Protein AF-A0A537JFJ7-F1 (afdb_monomer)

InterPro domains:
  IPR015424 Pyridoxal phosphate-dependent transferase [SSF53383] (28-87)

Structure (mmCIF, N/CA/C/O backbone):
data_AF-A0A537JFJ7-F1
#
_entry.id   AF-A0A537JFJ7-F1
#
loop_
_atom_site.group_PDB
_atom_site.id
_atom_site.type_symbol
_atom_site.label_atom_id
_atom_site.label_alt_id
_atom_site.label_comp_id
_atom_site.label_asym_id
_atom_site.label_entity_id
_atom_site.label_seq_id
_atom_site.pdbx_PDB_ins_code
_atom_site.Cartn_x
_atom_site.Cartn_y
_atom_site.Cartn_z
_atom_site.occupancy
_atom_site.B_iso_or_equiv
_atom_site.auth_seq_id
_atom_site.auth_comp_id
_atom_site.auth_asym_id
_atom_site.auth_atom_id
_atom_site.pdbx_PDB_model_num
ATOM 1 N N . MET A 1 1 ? -64.355 17.253 53.036 1.00 53.19 1 MET A N 1
ATOM 2 C CA . MET A 1 1 ? -64.185 15.984 52.297 1.00 53.19 1 MET A CA 1
ATOM 3 C C . MET A 1 1 ? -62.818 16.027 51.633 1.00 53.19 1 MET A C 1
ATOM 5 O O . MET A 1 1 ? -62.646 16.738 50.654 1.00 53.19 1 MET A O 1
ATOM 9 N N . SER A 1 2 ? -61.827 15.404 52.269 1.00 44.66 2 SER A N 1
ATOM 10 C CA . SER A 1 2 ? -60.412 15.456 51.883 1.00 44.66 2 SER A CA 1
ATOM 11 C C . SER A 1 2 ? -60.131 14.495 50.732 1.00 44.66 2 SER A C 1
ATOM 13 O O . SER A 1 2 ? -60.379 13.300 50.867 1.00 44.66 2 SER A O 1
ATOM 15 N N . ALA A 1 3 ? -59.593 14.998 49.623 1.00 52.16 3 ALA A N 1
ATOM 16 C CA . ALA A 1 3 ? -59.080 14.169 48.538 1.00 52.16 3 ALA A CA 1
ATOM 17 C C . ALA A 1 3 ? -57.548 14.116 48.629 1.00 52.16 3 ALA A C 1
ATOM 19 O O . ALA A 1 3 ? -56.847 15.058 48.264 1.00 52.16 3 ALA A O 1
ATOM 20 N N . THR A 1 4 ? -57.041 13.009 49.168 1.00 56.88 4 THR A N 1
ATOM 21 C CA . THR A 1 4 ? -55.621 12.646 49.190 1.00 56.88 4 THR A CA 1
ATOM 22 C C . THR A 1 4 ? -55.132 12.402 47.762 1.00 56.88 4 THR A C 1
ATOM 24 O O . THR A 1 4 ? -55.641 11.528 47.064 1.00 56.88 4 THR A O 1
ATOM 27 N N . ARG A 1 5 ? -54.131 13.168 47.323 1.00 56.94 5 ARG A N 1
ATOM 28 C CA . ARG A 1 5 ? -53.412 12.965 46.058 1.00 56.94 5 ARG A CA 1
ATOM 29 C C . ARG A 1 5 ? -52.337 11.881 46.262 1.00 56.94 5 ARG A C 1
ATOM 31 O O . ARG A 1 5 ? -51.590 11.987 47.235 1.00 56.94 5 ARG A O 1
ATOM 38 N N . PRO A 1 6 ? -52.232 10.855 45.399 1.00 65.06 6 PRO A N 1
ATOM 39 C CA . PRO A 1 6 ? -51.207 9.824 45.548 1.00 65.06 6 PRO A CA 1
ATOM 40 C C . PRO A 1 6 ? -49.807 10.380 45.221 1.00 65.06 6 PRO A C 1
ATOM 42 O O . PRO A 1 6 ? -49.691 11.331 44.437 1.00 65.06 6 PRO A O 1
ATOM 45 N N . PRO A 1 7 ? -48.735 9.815 45.808 1.00 64.12 7 PRO A N 1
ATOM 46 C CA . PRO A 1 7 ? -47.372 10.240 45.524 1.00 64.12 7 PRO A CA 1
ATOM 47 C C . PRO A 1 7 ? -46.952 9.837 44.104 1.00 64.12 7 PRO A C 1
ATOM 49 O O . PRO A 1 7 ? -47.225 8.734 43.635 1.00 64.12 7 PRO A O 1
ATOM 52 N N . SER A 1 8 ? -46.274 10.765 43.430 1.00 58.81 8 SER A N 1
ATOM 53 C CA . SER A 1 8 ? -45.644 10.564 42.123 1.00 58.81 8 SER A CA 1
ATOM 54 C C . SER A 1 8 ? -44.545 9.496 42.228 1.00 58.81 8 SER A C 1
ATOM 56 O O . SER A 1 8 ? -43.762 9.561 43.179 1.00 58.81 8 SER A O 1
ATOM 58 N N . PRO A 1 9 ? -44.426 8.541 41.285 1.00 61.56 9 PRO A N 1
ATOM 59 C CA . PRO A 1 9 ? -43.331 7.584 41.313 1.00 61.56 9 PRO A CA 1
ATOM 60 C C . PRO A 1 9 ? -42.007 8.318 41.086 1.00 61.56 9 PRO A C 1
ATOM 62 O O . PRO A 1 9 ? -41.867 9.132 40.170 1.00 61.56 9 PRO A O 1
ATOM 65 N N . ALA A 1 10 ? -41.069 8.050 41.991 1.00 57.66 10 ALA A N 1
ATOM 66 C CA . ALA A 1 10 ? -39.718 8.576 41.993 1.00 57.66 10 ALA A CA 1
ATOM 67 C C . ALA A 1 10 ? -39.015 8.306 40.657 1.00 57.66 10 ALA A C 1
ATOM 69 O O . ALA A 1 10 ? -39.155 7.238 40.060 1.00 57.66 10 ALA A O 1
ATOM 70 N N . ALA A 1 11 ? -38.251 9.302 40.214 1.00 50.59 11 ALA A N 1
ATOM 71 C CA . ALA A 1 11 ? -37.404 9.248 39.039 1.00 50.59 11 ALA A CA 1
ATOM 72 C C . ALA A 1 11 ? -36.494 8.011 39.081 1.00 50.59 11 ALA A C 1
ATOM 74 O O . ALA A 1 11 ? -35.656 7.871 39.972 1.00 50.59 11 ALA A O 1
ATOM 75 N N . ALA A 1 12 ? -36.649 7.125 38.098 1.00 52.91 12 ALA A N 1
ATOM 76 C CA . ALA A 1 12 ? -35.643 6.126 37.794 1.00 52.91 12 ALA A CA 1
ATOM 77 C C . ALA A 1 12 ? -34.410 6.862 37.253 1.00 52.91 12 ALA A C 1
ATOM 79 O O . ALA A 1 12 ? -34.441 7.427 36.159 1.00 52.91 12 ALA A O 1
ATOM 80 N N . SER A 1 13 ? -33.343 6.903 38.050 1.00 56.72 13 SER A N 1
ATOM 81 C CA . SER A 1 13 ? -32.028 7.377 37.623 1.00 56.72 13 SER A CA 1
ATOM 82 C C . SER A 1 13 ? -31.598 6.643 36.348 1.00 56.72 13 SER A C 1
ATOM 84 O O . SER A 1 13 ? -31.835 5.434 36.248 1.00 56.72 13 SER A O 1
ATOM 86 N N . PRO A 1 14 ? -30.950 7.316 35.380 1.00 56.09 14 PRO A N 1
ATOM 87 C CA . PRO A 1 14 ? -30.467 6.647 34.186 1.00 56.09 14 PRO A CA 1
ATOM 88 C C . PRO A 1 14 ? -29.415 5.626 34.612 1.00 56.09 14 PRO A C 1
ATOM 90 O O . PRO A 1 14 ? -28.347 5.979 35.112 1.00 56.09 14 PRO A O 1
ATOM 93 N N . THR A 1 15 ? -29.740 4.346 34.455 1.00 59.44 15 THR A N 1
ATOM 94 C CA . THR A 1 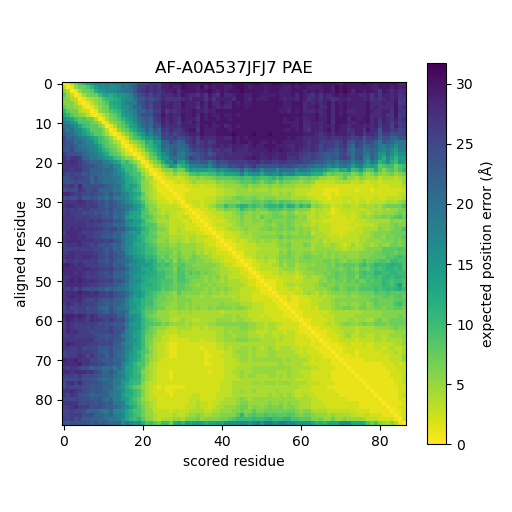15 ? -28.764 3.266 34.522 1.00 59.44 15 THR A CA 1
ATOM 95 C C . THR A 1 15 ? -27.690 3.594 33.494 1.00 59.44 15 THR A C 1
ATOM 97 O O . THR A 1 15 ? -27.968 3.621 32.295 1.00 59.44 15 THR A O 1
ATOM 100 N N . SER A 1 16 ? -26.488 3.927 33.965 1.00 58.28 16 SER A N 1
ATOM 101 C CA . SER A 1 16 ? -25.340 4.175 33.100 1.00 58.28 16 SER A CA 1
ATOM 102 C C . SER A 1 16 ? -25.214 3.006 32.122 1.00 58.28 16 SER A C 1
ATOM 104 O O . SER A 1 16 ? -25.256 1.855 32.572 1.00 58.28 16 SER A O 1
ATOM 106 N N . PRO A 1 17 ? -25.104 3.257 30.804 1.00 64.50 17 PRO A N 1
ATOM 107 C CA . PRO A 1 17 ? -24.928 2.172 29.857 1.00 64.50 17 PRO A CA 1
ATOM 108 C C . PRO A 1 17 ? -23.697 1.355 30.273 1.00 64.50 17 PRO A C 1
ATOM 110 O O . PRO A 1 17 ? -22.709 1.940 30.736 1.00 64.50 17 PRO A O 1
ATOM 113 N N . PRO A 1 18 ? -23.751 0.016 30.155 1.00 60.91 18 PRO A N 1
ATOM 114 C CA . PRO A 1 18 ? -22.612 -0.831 30.475 1.00 60.91 18 PRO A CA 1
ATOM 115 C C . PRO A 1 18 ? -21.376 -0.336 29.710 1.00 60.91 18 PRO A C 1
ATOM 117 O O . PRO A 1 18 ? -21.524 0.172 28.591 1.00 60.91 18 PRO A O 1
ATOM 120 N N . PRO A 1 19 ? -20.165 -0.451 30.289 1.00 60.91 19 PRO A N 1
ATOM 121 C CA . PRO A 1 19 ? -18.950 -0.011 29.619 1.00 60.91 19 PRO A CA 1
ATOM 122 C C . PRO A 1 19 ? -18.900 -0.652 28.233 1.00 60.91 19 PRO A C 1
ATOM 124 O O . PRO A 1 19 ? -19.080 -1.864 28.100 1.00 60.91 19 PRO A O 1
ATOM 127 N N . LEU A 1 20 ? -18.727 0.180 27.201 1.00 57.59 20 LEU A N 1
ATOM 128 C CA . LEU A 1 20 ? -18.693 -0.256 25.810 1.00 57.59 20 LEU A CA 1
ATOM 129 C C . LEU A 1 20 ? -17.591 -1.314 25.675 1.00 57.59 20 LEU A C 1
ATOM 131 O O . LEU A 1 20 ? -16.405 -0.986 25.615 1.00 57.59 20 LEU A O 1
ATOM 135 N N . ALA A 1 21 ? -17.967 -2.593 25.646 1.00 63.25 21 ALA A N 1
ATOM 136 C CA . ALA A 1 21 ? -17.038 -3.655 25.302 1.00 63.25 21 ALA A CA 1
ATOM 137 C C . ALA A 1 21 ? -16.401 -3.284 23.953 1.00 63.25 21 ALA A C 1
ATOM 139 O O . ALA A 1 21 ? -17.112 -2.923 23.008 1.00 63.25 21 ALA A O 1
ATOM 140 N N . LYS A 1 22 ? -15.063 -3.301 23.867 1.00 66.31 22 LYS A N 1
ATOM 141 C CA . LYS A 1 22 ? -14.329 -2.902 22.655 1.00 66.31 22 LYS A CA 1
ATOM 142 C C . LYS A 1 22 ? -14.810 -3.781 21.484 1.00 66.31 22 LYS A C 1
ATOM 144 O O . LYS A 1 22 ? -14.401 -4.934 21.380 1.00 66.31 22 LYS A O 1
ATOM 149 N N . ARG A 1 23 ? -15.681 -3.259 20.602 1.00 73.81 23 ARG A N 1
ATOM 150 C CA . ARG A 1 23 ? -16.182 -3.983 19.406 1.00 73.81 23 ARG A CA 1
ATOM 151 C C . ARG A 1 23 ? -15.001 -4.539 18.606 1.00 73.81 23 ARG A C 1
ATOM 153 O O . ARG A 1 23 ? -14.006 -3.834 18.509 1.00 73.81 23 ARG A O 1
ATOM 160 N N . PRO A 1 24 ? -15.046 -5.733 18.004 1.00 80.94 24 PRO A N 1
ATOM 161 C CA . PRO A 1 24 ? -13.932 -6.208 17.182 1.00 80.94 24 PRO A CA 1
ATOM 162 C C . PRO A 1 24 ? -13.673 -5.243 16.009 1.00 80.94 24 PRO A C 1
ATOM 164 O 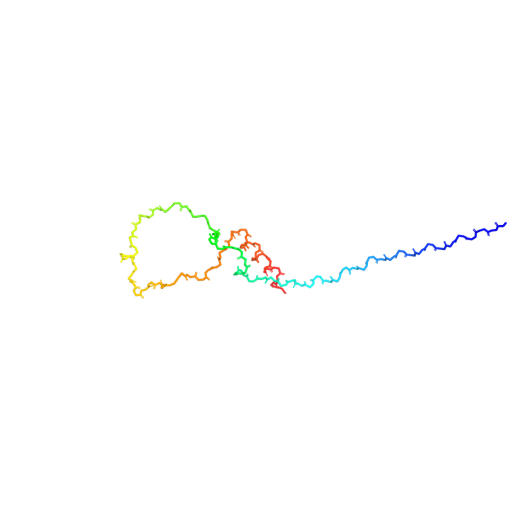O . PRO A 1 24 ? -14.611 -4.803 15.343 1.00 80.94 24 PRO A O 1
ATOM 167 N N . VAL A 1 25 ? -12.408 -4.859 15.796 1.00 86.19 25 VAL A N 1
ATOM 168 C CA . VAL A 1 25 ? -11.985 -4.149 14.578 1.00 86.19 25 VAL A CA 1
ATOM 169 C C . VAL A 1 25 ? -11.660 -5.225 13.544 1.00 86.19 25 VAL A C 1
ATOM 171 O O . VAL A 1 25 ? -10.799 -6.055 13.833 1.00 86.19 25 VAL A O 1
ATOM 174 N N . PRO A 1 26 ? -12.348 -5.246 12.389 1.00 91.00 26 PRO A N 1
ATOM 175 C CA . PRO A 1 26 ? -12.055 -6.198 11.321 1.00 91.00 26 PRO A CA 1
ATOM 176 C C . PRO A 1 26 ? -10.655 -5.955 10.761 1.00 91.00 26 PRO A C 1
ATOM 178 O O . PRO A 1 26 ? -10.139 -4.832 10.847 1.00 91.00 26 PRO A O 1
ATOM 181 N N . VAL A 1 27 ? -10.049 -6.987 10.173 1.00 93.75 27 VAL A N 1
ATOM 182 C CA . VAL A 1 27 ? -8.727 -6.861 9.544 1.00 93.75 27 VAL A CA 1
ATOM 183 C C . VAL A 1 27 ? -8.788 -5.902 8.355 1.00 93.75 27 VAL A C 1
ATOM 185 O O . VAL A 1 27 ? -9.837 -5.720 7.737 1.00 93.75 27 VAL A O 1
ATOM 188 N N . ILE A 1 28 ? -7.657 -5.289 8.001 1.00 95.00 28 ILE A N 1
ATOM 189 C CA . ILE A 1 28 ? -7.613 -4.342 6.876 1.00 95.00 28 ILE A CA 1
ATOM 190 C C . ILE A 1 28 ? -8.038 -4.987 5.542 1.00 95.00 28 ILE A C 1
ATOM 192 O O . ILE A 1 28 ? -8.589 -4.302 4.690 1.00 95.00 28 ILE A O 1
ATOM 196 N N . PHE A 1 29 ? -7.867 -6.306 5.392 1.00 94.44 29 PHE A N 1
ATOM 197 C CA . PHE A 1 29 ? -8.293 -7.080 4.215 1.00 94.44 29 PHE A CA 1
ATOM 198 C C . PHE A 1 29 ? -9.816 -7.218 4.066 1.00 94.44 29 PHE A C 1
ATOM 200 O O . PHE A 1 29 ? -10.300 -7.492 2.976 1.00 94.44 29 PHE A O 1
ATOM 207 N N . GLU A 1 30 ? -10.577 -7.023 5.145 1.00 92.94 30 GLU A N 1
ATOM 208 C CA . GLU A 1 30 ? -12.049 -7.032 5.139 1.00 92.94 30 GLU A CA 1
ATOM 209 C C . GLU A 1 30 ? -12.629 -5.628 4.883 1.00 92.94 30 GLU A C 1
ATOM 211 O O . GLU A 1 30 ? -13.841 -5.409 4.949 1.00 92.94 30 GLU A O 1
ATOM 216 N N . ARG A 1 31 ? -11.762 -4.638 4.640 1.00 90.12 31 ARG A N 1
ATOM 217 C CA . ARG A 1 31 ? -12.131 -3.268 4.278 1.00 90.12 31 ARG A CA 1
ATOM 218 C C . ARG A 1 31 ? -11.890 -3.035 2.789 1.00 90.12 31 ARG A C 1
ATOM 220 O O . ARG A 1 31 ? -11.142 -3.757 2.143 1.00 90.12 31 ARG A O 1
ATOM 227 N N . GLY A 1 32 ? -12.481 -1.961 2.273 1.00 90.19 32 GLY A N 1
ATOM 228 C CA . GLY A 1 32 ? -12.254 -1.524 0.899 1.00 90.19 32 GLY A CA 1
ATOM 229 C C . GLY A 1 32 ? -13.094 -2.277 -0.132 1.00 90.19 32 GLY A C 1
ATOM 230 O O . GLY A 1 32 ? -14.203 -2.716 0.170 1.00 90.19 32 GLY A O 1
ATOM 231 N N . ALA A 1 33 ? -12.604 -2.321 -1.370 1.00 89.94 33 ALA A N 1
ATOM 232 C CA . ALA A 1 33 ? -13.278 -2.937 -2.512 1.00 89.94 33 ALA A CA 1
ATOM 233 C C . ALA A 1 33 ? -12.261 -3.245 -3.630 1.00 89.94 33 ALA A C 1
ATOM 235 O O . ALA A 1 33 ? -11.261 -2.531 -3.720 1.00 89.94 33 ALA A O 1
ATOM 236 N N . PRO A 1 34 ? -12.529 -4.226 -4.514 1.00 91.56 34 PRO A N 1
ATOM 237 C CA . PRO A 1 34 ? -11.666 -4.503 -5.661 1.00 91.56 34 PRO A CA 1
ATOM 238 C C . PRO A 1 34 ? -11.412 -3.256 -6.530 1.00 91.56 34 PRO A C 1
ATOM 240 O O . PRO A 1 34 ? -12.320 -2.463 -6.779 1.00 91.56 34 PRO A O 1
ATOM 243 N N . GLY A 1 35 ? -10.180 -3.089 -6.996 1.00 91.12 35 GLY A N 1
ATOM 244 C CA . GLY A 1 35 ? -9.642 -1.950 -7.735 1.00 91.12 35 GLY A CA 1
ATOM 245 C C . GLY A 1 35 ? -9.321 -0.708 -6.898 1.00 91.12 35 GLY A C 1
ATOM 246 O O . GLY A 1 35 ? -8.861 0.286 -7.459 1.00 91.12 35 GLY A O 1
ATOM 247 N N . ARG A 1 36 ? -9.576 -0.698 -5.583 1.00 94.31 36 ARG A N 1
ATOM 248 C CA . ARG A 1 36 ? -9.418 0.519 -4.774 1.00 94.31 36 ARG A CA 1
ATOM 249 C C . ARG A 1 36 ? -7.952 0.779 -4.433 1.00 94.31 36 ARG A C 1
ATOM 251 O O . ARG A 1 36 ? -7.265 -0.069 -3.871 1.00 94.31 36 ARG A O 1
ATOM 258 N N . VAL A 1 37 ? -7.513 2.006 -4.708 1.00 93.38 37 VAL A N 1
ATOM 259 C CA . VAL A 1 37 ? -6.161 2.493 -4.414 1.00 93.38 37 VAL A CA 1
ATOM 260 C C . VAL A 1 37 ? -6.193 3.546 -3.309 1.00 93.38 37 VAL A C 1
ATOM 262 O O . VAL A 1 37 ? -7.112 4.363 -3.228 1.00 93.38 37 VAL A O 1
ATOM 265 N N . GLY A 1 38 ? -5.178 3.514 -2.449 1.00 93.19 38 GLY A N 1
ATOM 266 C CA . GLY A 1 38 ? -5.001 4.451 -1.337 1.00 93.19 38 GLY A CA 1
ATOM 267 C C . GLY A 1 38 ? -3.846 5.427 -1.542 1.00 93.19 38 GLY A C 1
ATOM 268 O O . GLY A 1 38 ? -3.356 5.984 -0.568 1.00 93.19 38 GLY A O 1
ATOM 269 N N . TYR A 1 39 ? -3.373 5.585 -2.778 1.00 91.88 39 TYR A N 1
ATOM 270 C CA . TYR A 1 39 ? -2.234 6.431 -3.116 1.00 91.88 39 TYR A CA 1
ATOM 271 C C . TYR A 1 39 ? -2.564 7.353 -4.290 1.00 91.88 39 TYR A C 1
ATOM 273 O O . TYR A 1 39 ? -3.330 6.996 -5.185 1.00 91.88 39 TYR A O 1
ATOM 281 N N . SER A 1 40 ? -1.928 8.522 -4.299 1.00 91.81 40 SER A N 1
ATOM 282 C CA . SER A 1 40 ? -1.884 9.442 -5.433 1.00 91.81 40 SER A CA 1
ATOM 283 C C . SER A 1 40 ? -0.419 9.783 -5.676 1.00 91.81 40 SER A C 1
ATOM 285 O O . SER A 1 40 ? 0.193 10.504 -4.890 1.00 91.81 40 SER A O 1
ATOM 287 N N . LEU A 1 41 ? 0.172 9.165 -6.698 1.00 91.94 41 LEU A N 1
ATOM 288 C CA . LEU A 1 41 ? 1.574 9.379 -7.053 1.00 91.94 41 LEU A CA 1
ATOM 289 C C . LEU A 1 41 ? 1.664 10.466 -8.135 1.00 91.94 41 LEU A C 1
ATOM 291 O O . LEU A 1 41 ? 0.803 10.502 -9.019 1.00 91.94 41 LEU A O 1
ATOM 295 N N . PRO A 1 42 ? 2.681 11.347 -8.089 1.00 94.56 42 PRO A N 1
ATOM 296 C CA . PRO A 1 42 ? 2.934 12.289 -9.172 1.00 94.56 42 PRO A CA 1
ATOM 297 C C . PRO A 1 42 ? 3.327 11.549 -10.466 1.00 94.56 42 PRO A C 1
ATOM 299 O O . PRO A 1 42 ? 3.662 10.361 -10.420 1.00 94.56 42 PRO A O 1
ATOM 302 N N . PRO A 1 43 ? 3.315 12.236 -11.624 1.00 94.38 43 PRO A N 1
ATOM 303 C CA . PRO A 1 43 ? 3.841 11.674 -12.864 1.00 94.38 43 PRO A CA 1
ATOM 304 C C . PRO A 1 43 ? 5.288 11.194 -12.693 1.00 94.38 43 PRO A C 1
ATOM 306 O O . PRO A 1 43 ? 6.085 11.866 -12.038 1.00 94.38 43 PRO A O 1
ATOM 309 N N . SER A 1 44 ? 5.615 10.046 -13.291 1.00 93.56 44 SER A N 1
ATOM 310 C CA . SER A 1 44 ? 6.982 9.513 -13.296 1.00 93.56 44 SER A CA 1
ATOM 311 C C . SER A 1 44 ? 7.900 10.421 -14.113 1.00 93.56 44 SER A C 1
ATOM 313 O O . SER A 1 44 ? 7.580 10.774 -15.247 1.00 93.56 44 SER A O 1
ATOM 315 N N . ASP A 1 45 ? 9.047 10.777 -13.544 1.00 94.25 45 ASP A N 1
ATOM 316 C CA . ASP A 1 45 ? 10.150 11.472 -14.213 1.00 94.25 45 ASP A CA 1
ATOM 317 C C . ASP A 1 45 ? 11.123 10.502 -14.907 1.00 94.25 45 ASP A C 1
ATOM 319 O O . ASP A 1 45 ? 11.987 10.917 -15.681 1.00 94.25 45 ASP A O 1
ATOM 323 N N . VAL A 1 46 ? 10.969 9.201 -14.656 1.00 92.81 46 VAL A N 1
ATOM 324 C CA . VAL A 1 46 ? 11.776 8.139 -15.256 1.00 92.81 46 VAL A CA 1
ATOM 325 C C . VAL A 1 46 ? 11.106 7.634 -16.540 1.00 92.81 46 VAL A C 1
ATOM 327 O O . VAL A 1 46 ? 9.913 7.316 -16.496 1.00 92.81 46 VAL A O 1
ATOM 330 N N . PRO A 1 47 ? 11.846 7.517 -17.663 1.00 91.06 47 PRO A N 1
ATOM 331 C CA . PRO A 1 47 ? 11.327 6.943 -18.902 1.00 91.06 47 PRO A CA 1
ATOM 332 C C . PRO A 1 47 ? 10.848 5.499 -18.737 1.00 91.06 47 PRO A C 1
ATOM 334 O O . PRO A 1 47 ? 11.475 4.699 -18.038 1.00 91.06 47 PRO A O 1
ATOM 337 N N . ASP A 1 48 ? 9.783 5.148 -19.456 1.00 92.25 48 ASP A N 1
ATOM 338 C CA . ASP A 1 48 ? 9.261 3.786 -19.465 1.00 92.25 48 ASP A CA 1
ATOM 339 C C . ASP A 1 48 ? 10.252 2.816 -20.119 1.00 92.25 48 ASP A C 1
ATOM 341 O O . ASP A 1 48 ? 10.770 3.049 -21.214 1.00 92.25 48 ASP A O 1
ATOM 345 N N . ALA A 1 49 ? 10.480 1.682 -19.459 1.00 92.62 49 ALA A N 1
ATOM 346 C CA . ALA A 1 49 ? 11.278 0.584 -19.983 1.00 92.62 49 ALA A CA 1
ATOM 347 C C . ALA A 1 49 ? 10.523 -0.748 -19.825 1.00 92.62 49 ALA A C 1
ATOM 349 O O . ALA A 1 49 ? 9.833 -0.960 -18.822 1.00 92.62 49 ALA A O 1
ATOM 350 N N . PRO A 1 50 ? 10.634 -1.673 -20.797 1.00 92.25 50 PRO A N 1
ATOM 351 C CA . PRO A 1 50 ? 9.951 -2.957 -20.721 1.00 92.25 50 PRO A CA 1
ATOM 352 C C . PRO A 1 50 ? 10.492 -3.779 -19.548 1.00 92.25 50 PRO A C 1
ATOM 354 O O . PRO A 1 50 ? 11.703 -3.918 -19.379 1.00 92.25 50 PRO A O 1
ATOM 357 N N . MET A 1 51 ? 9.600 -4.399 -18.771 1.00 89.31 51 MET A N 1
ATOM 358 C CA . MET A 1 51 ? 9.972 -5.181 -17.580 1.00 89.31 51 MET A CA 1
ATOM 359 C C . MET A 1 51 ? 10.958 -6.325 -17.898 1.00 89.31 51 MET A C 1
ATOM 361 O O . MET A 1 51 ? 11.778 -6.692 -17.056 1.00 89.31 51 MET A O 1
ATOM 365 N N . ASP A 1 52 ? 10.910 -6.849 -19.132 1.00 90.69 52 ASP A N 1
ATOM 366 C CA . ASP A 1 52 ? 11.849 -7.824 -19.715 1.00 90.69 52 ASP A CA 1
ATOM 367 C C . ASP A 1 52 ? 13.298 -7.365 -19.781 1.00 90.69 52 ASP A C 1
ATOM 369 O O . ASP A 1 52 ? 14.191 -8.189 -19.590 1.00 90.69 52 ASP A O 1
ATOM 373 N N . ALA A 1 53 ? 13.534 -6.066 -19.933 1.00 93.00 53 ALA A N 1
ATOM 374 C CA . ALA A 1 53 ? 14.875 -5.501 -19.912 1.00 93.00 53 ALA A CA 1
ATOM 375 C C . ALA A 1 53 ? 15.392 -5.228 -18.488 1.00 93.00 53 ALA A C 1
ATOM 377 O O . ALA A 1 53 ? 16.600 -5.133 -18.293 1.00 93.00 53 ALA A O 1
ATOM 378 N N . ILE A 1 54 ? 14.499 -5.105 -17.495 1.00 94.00 54 ILE A N 1
ATOM 379 C CA . ILE A 1 54 ? 14.851 -4.650 -16.138 1.00 94.00 54 ILE A CA 1
ATOM 380 C C . ILE A 1 54 ? 14.998 -5.827 -15.169 1.00 94.00 54 ILE A C 1
ATOM 382 O O . ILE A 1 54 ? 15.970 -5.910 -14.420 1.00 94.00 54 ILE A O 1
ATOM 386 N N . ILE A 1 55 ? 14.031 -6.750 -15.161 1.00 94.38 55 ILE A N 1
ATOM 387 C CA . ILE A 1 55 ? 13.955 -7.827 -14.165 1.00 94.38 55 ILE A CA 1
ATOM 388 C C . ILE A 1 55 ? 13.877 -9.174 -14.886 1.00 94.38 55 ILE A C 1
ATOM 390 O O . ILE A 1 55 ? 12.846 -9.461 -15.493 1.00 94.38 55 ILE A O 1
ATOM 394 N N . PRO A 1 56 ? 14.892 -10.057 -14.792 1.00 94.69 56 PRO A N 1
ATOM 395 C CA . PRO A 1 56 ? 14.829 -11.388 -15.395 1.00 94.69 56 PRO A CA 1
ATOM 396 C C . PRO A 1 56 ? 13.607 -12.188 -14.923 1.00 94.69 56 PRO A C 1
ATOM 398 O O . PRO A 1 56 ? 13.259 -12.145 -13.743 1.00 94.69 56 PRO A O 1
ATOM 401 N N . SER A 1 57 ? 12.993 -12.966 -15.820 1.00 93.00 57 SER A N 1
ATOM 402 C CA . SER A 1 57 ? 11.741 -13.709 -15.569 1.00 93.00 57 SER A CA 1
ATOM 403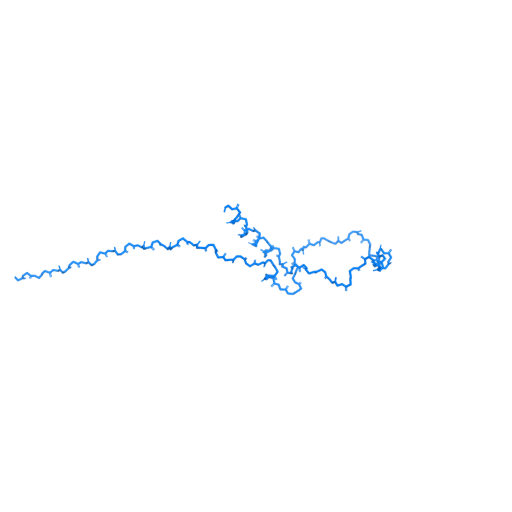 C C . SER A 1 57 ? 11.772 -14.570 -14.301 1.00 93.00 57 SER A C 1
ATOM 405 O O . SER A 1 57 ? 10.804 -14.580 -13.546 1.00 93.00 57 SER A O 1
ATOM 407 N N . ARG A 1 58 ? 12.913 -15.212 -14.010 1.00 94.69 58 ARG A N 1
ATOM 408 C CA . ARG A 1 58 ? 13.129 -16.038 -12.806 1.00 94.69 58 ARG A CA 1
ATOM 409 C C . ARG A 1 58 ? 12.935 -15.296 -11.476 1.00 94.69 58 ARG A C 1
ATOM 411 O O . ARG A 1 58 ? 12.740 -15.943 -10.456 1.00 94.69 58 ARG A O 1
ATOM 418 N N . HIS A 1 59 ? 13.014 -13.965 -11.475 1.00 94.94 59 HIS A N 1
ATOM 419 C CA . HIS A 1 59 ? 12.838 -13.137 -10.278 1.00 94.94 59 HIS A CA 1
ATOM 420 C C . HIS A 1 59 ? 11.454 -12.479 -10.202 1.00 94.94 59 HIS A C 1
ATOM 422 O O . HIS A 1 59 ? 11.184 -11.723 -9.269 1.00 94.94 59 HIS A O 1
ATOM 428 N N . ARG A 1 60 ? 10.569 -12.719 -11.177 1.00 93.06 60 ARG A N 1
ATOM 429 C CA . ARG A 1 60 ? 9.243 -12.100 -11.202 1.00 93.06 60 ARG A CA 1
ATOM 430 C C . ARG A 1 60 ? 8.226 -12.929 -10.444 1.00 93.06 60 ARG A C 1
ATOM 432 O O . ARG A 1 60 ? 8.231 -14.157 -10.488 1.00 93.06 60 ARG A O 1
ATOM 439 N N . ARG A 1 61 ? 7.295 -12.239 -9.786 1.00 93.31 61 ARG A N 1
ATOM 440 C CA . ARG A 1 61 ? 6.139 -12.892 -9.169 1.00 93.31 61 ARG A CA 1
ATOM 441 C C . ARG A 1 61 ? 5.205 -13.399 -10.266 1.00 93.31 61 ARG A C 1
ATOM 443 O O . ARG A 1 61 ? 4.840 -12.643 -11.158 1.00 93.31 61 ARG A O 1
ATOM 450 N N . ALA A 1 62 ? 4.778 -14.654 -10.155 1.00 93.88 62 ALA A N 1
ATOM 451 C CA . ALA A 1 62 ? 3.783 -15.244 -11.053 1.00 93.88 62 ALA A CA 1
ATOM 452 C C . ALA A 1 62 ? 2.344 -14.789 -10.743 1.00 93.88 62 ALA A C 1
ATOM 454 O O . ALA A 1 62 ? 1.454 -14.938 -11.575 1.00 93.88 62 ALA A O 1
ATOM 455 N N . ARG A 1 63 ? 2.099 -14.269 -9.534 1.00 95.12 63 ARG A N 1
ATOM 456 C CA . ARG A 1 63 ? 0.795 -13.765 -9.084 1.00 95.12 63 ARG A CA 1
ATOM 457 C C . ARG A 1 63 ? 0.957 -12.379 -8.451 1.00 95.12 63 ARG A C 1
ATOM 459 O O . ARG A 1 63 ? 2.003 -12.133 -7.838 1.00 95.12 63 ARG A O 1
ATOM 466 N N . PRO A 1 64 ? -0.049 -11.493 -8.564 1.00 92.56 64 PRO A N 1
ATOM 467 C CA . PRO A 1 64 ? -0.066 -10.227 -7.837 1.00 92.56 64 PRO A CA 1
ATOM 468 C C . PRO A 1 64 ? 0.095 -10.436 -6.329 1.00 92.56 64 PRO A C 1
ATOM 470 O O . PRO A 1 64 ? -0.261 -11.486 -5.791 1.00 92.56 64 PRO A O 1
ATOM 473 N N . ALA A 1 65 ? 0.635 -9.433 -5.636 1.00 93.12 65 ALA A N 1
ATOM 474 C CA . ALA A 1 65 ? 0.652 -9.469 -4.179 1.00 93.12 65 ALA A CA 1
ATOM 475 C C . ALA A 1 65 ? -0.768 -9.329 -3.631 1.00 93.12 65 ALA A C 1
ATOM 477 O O . ALA A 1 65 ? -1.530 -8.491 -4.104 1.00 93.12 65 ALA A O 1
ATOM 478 N N . ALA A 1 66 ? -1.085 -10.109 -2.600 1.00 93.12 66 ALA A N 1
ATOM 479 C CA . ALA A 1 66 ? -2.344 -10.017 -1.869 1.00 93.12 66 ALA A CA 1
ATOM 480 C C . ALA A 1 66 ? -2.320 -8.814 -0.908 1.00 93.12 66 ALA A C 1
ATOM 482 O O . ALA A 1 66 ? -2.305 -8.978 0.310 1.00 93.12 66 ALA A O 1
ATOM 483 N N . LEU A 1 67 ? -2.216 -7.606 -1.463 1.00 93.94 67 LEU A N 1
ATOM 484 C CA . LEU A 1 67 ? -2.289 -6.357 -0.707 1.00 93.94 67 LEU A CA 1
ATOM 485 C C . LEU A 1 67 ? -3.757 -5.952 -0.500 1.00 93.94 67 LEU A C 1
ATOM 487 O O . LEU A 1 67 ? -4.591 -6.271 -1.345 1.00 93.94 67 LEU A O 1
ATOM 491 N N . PRO A 1 68 ? -4.090 -5.257 0.603 1.00 95.00 68 PRO A N 1
ATOM 492 C CA . PRO A 1 68 ? -5.437 -4.744 0.807 1.00 95.00 68 PRO A CA 1
ATOM 493 C C . PRO A 1 68 ? -5.742 -3.607 -0.176 1.00 95.00 68 P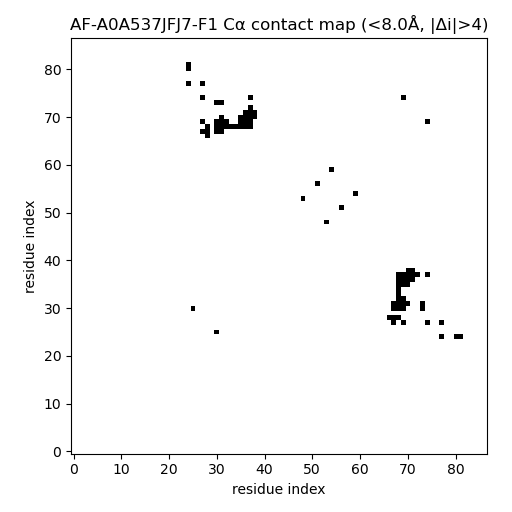RO A C 1
ATOM 495 O O . PRO A 1 68 ? -4.942 -2.689 -0.359 1.00 95.00 68 PRO A O 1
ATOM 498 N N . GLU A 1 69 ? -6.933 -3.648 -0.765 1.00 96.38 69 GLU A N 1
ATOM 499 C CA . GLU A 1 69 ? -7.410 -2.670 -1.746 1.00 96.38 69 GLU A CA 1
ATOM 500 C C . GLU A 1 69 ? -8.328 -1.662 -1.044 1.00 96.38 69 GLU A C 1
ATOM 502 O O . GLU A 1 69 ? -9.552 -1.802 -0.986 1.00 96.38 69 GLU A O 1
ATOM 507 N N . VAL A 1 70 ? -7.712 -0.662 -0.412 1.00 96.88 70 VAL A N 1
ATOM 508 C CA . VAL A 1 70 ? -8.350 0.289 0.512 1.00 96.88 70 VAL A CA 1
ATOM 509 C C . VAL A 1 70 ? -7.998 1.730 0.148 1.00 96.88 70 VAL A C 1
ATOM 511 O O . VAL A 1 70 ? -6.927 1.997 -0.387 1.00 96.88 70 VAL A O 1
ATOM 514 N N . SER A 1 71 ? -8.908 2.669 0.427 1.00 96.00 71 SER A N 1
ATOM 515 C CA . SER A 1 71 ? -8.650 4.099 0.204 1.00 96.00 71 SER A CA 1
ATOM 516 C C . SER A 1 71 ? -7.797 4.678 1.332 1.00 96.00 71 SER A C 1
ATOM 518 O O . SER A 1 71 ? -7.758 4.117 2.428 1.00 96.00 71 SER A O 1
ATOM 520 N N . GLU A 1 72 ? -7.172 5.834 1.108 1.00 96.00 72 GLU A N 1
ATOM 521 C CA . GLU A 1 72 ? -6.383 6.530 2.135 1.00 96.00 72 GLU A CA 1
ATOM 522 C C . GLU A 1 72 ? -7.192 6.755 3.426 1.00 96.00 72 GLU A C 1
ATOM 524 O O . GLU A 1 72 ? -6.739 6.452 4.530 1.00 96.00 72 GLU A O 1
ATOM 529 N N . LEU A 1 73 ? -8.450 7.185 3.292 1.00 94.88 73 LEU A N 1
ATOM 530 C CA . LEU A 1 73 ? -9.349 7.391 4.426 1.00 94.88 73 LEU A CA 1
ATOM 531 C C . LEU A 1 73 ? -9.644 6.091 5.193 1.00 94.88 73 LEU A C 1
ATOM 533 O O . LEU A 1 73 ? -9.733 6.107 6.423 1.00 94.88 73 LEU A O 1
ATOM 537 N N . ASP A 1 74 ? -9.806 4.970 4.485 1.00 95.12 74 ASP A N 1
ATOM 538 C CA . ASP A 1 74 ? -10.037 3.661 5.106 1.00 95.12 74 ASP A CA 1
ATOM 539 C C . ASP A 1 74 ? -8.806 3.207 5.907 1.00 95.12 74 ASP A C 1
ATOM 541 O O . ASP A 1 74 ? -8.954 2.712 7.028 1.00 95.12 74 ASP A O 1
ATOM 545 N N . VAL A 1 75 ? -7.600 3.434 5.370 1.00 95.38 75 VAL A N 1
ATOM 546 C CA . VAL A 1 75 ? -6.321 3.158 6.044 1.00 95.38 75 VAL A CA 1
ATOM 547 C C . VAL A 1 75 ? -6.212 3.967 7.335 1.00 95.38 75 VAL A C 1
ATOM 549 O O . VAL A 1 75 ? -6.006 3.386 8.403 1.00 95.38 75 VAL A O 1
ATOM 552 N N . VAL A 1 76 ? -6.417 5.288 7.267 1.00 96.06 76 VAL A N 1
ATOM 553 C CA . VAL A 1 76 ? -6.348 6.176 8.439 1.00 96.06 76 VAL A CA 1
ATOM 554 C C . VA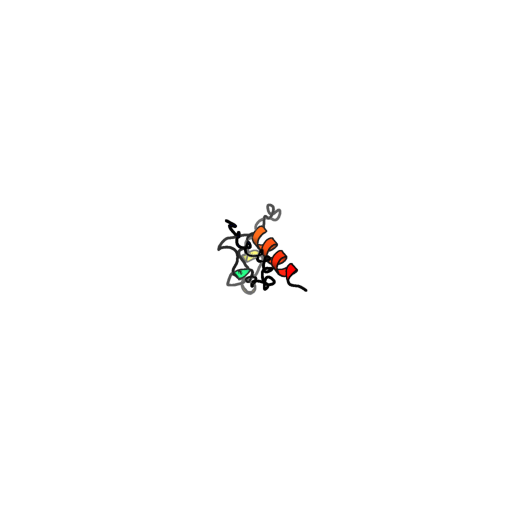L A 1 76 ? -7.339 5.725 9.511 1.00 96.06 76 VAL A C 1
ATOM 556 O O . VAL A 1 76 ? -6.950 5.482 10.651 1.00 96.06 76 VAL A O 1
ATOM 559 N N . ARG A 1 77 ? -8.611 5.515 9.146 1.00 94.44 77 ARG A N 1
ATOM 560 C CA . ARG A 1 77 ? -9.648 5.058 10.087 1.00 94.44 77 ARG A CA 1
ATOM 561 C C . ARG A 1 77 ? -9.292 3.730 10.747 1.00 94.44 77 ARG A C 1
ATOM 563 O O . ARG A 1 77 ? -9.515 3.574 11.948 1.00 94.44 77 ARG A O 1
ATOM 570 N N . HIS A 1 78 ? -8.762 2.775 9.983 1.00 94.62 78 HIS A N 1
ATOM 571 C CA . HIS A 1 78 ? -8.385 1.469 10.509 1.00 94.62 78 HIS A CA 1
ATOM 572 C C . HIS A 1 78 ? -7.255 1.584 11.537 1.00 94.62 78 HIS A C 1
ATOM 574 O O . HIS A 1 78 ? -7.414 1.123 12.669 1.00 94.62 78 HIS A O 1
ATOM 580 N N . TYR A 1 79 ? -6.154 2.253 11.190 1.00 95.44 79 TYR A N 1
ATOM 581 C CA . TYR A 1 79 ? -5.009 2.371 12.093 1.00 95.44 79 TYR A CA 1
ATOM 582 C C . TYR A 1 79 ? -5.289 3.275 13.301 1.00 95.44 79 TYR A C 1
ATOM 584 O O . TYR A 1 79 ? -4.838 2.961 14.402 1.00 95.44 79 TYR A O 1
ATOM 592 N N . THR A 1 80 ? -6.118 4.316 13.164 1.00 94.56 80 THR A N 1
ATOM 593 C CA . THR A 1 80 ? -6.612 5.094 14.312 1.00 94.56 80 THR A CA 1
ATOM 594 C C . THR A 1 80 ? -7.497 4.250 15.238 1.00 94.56 80 THR A C 1
ATOM 596 O O . THR A 1 80 ? -7.414 4.365 16.456 1.00 94.56 80 THR A O 1
ATOM 599 N N . ALA A 1 81 ? -8.352 3.368 14.713 1.00 92.81 81 ALA A N 1
ATOM 600 C CA . ALA A 1 81 ? -9.161 2.482 15.555 1.00 92.81 81 ALA A CA 1
ATOM 601 C C . ALA A 1 81 ? -8.322 1.403 16.267 1.00 92.81 81 ALA A C 1
ATOM 603 O O . ALA A 1 81 ? -8.686 0.970 17.365 1.00 92.81 81 ALA A O 1
ATOM 604 N N . LEU A 1 82 ? -7.219 0.967 15.650 1.00 92.94 82 LEU A N 1
ATOM 605 C CA . LEU A 1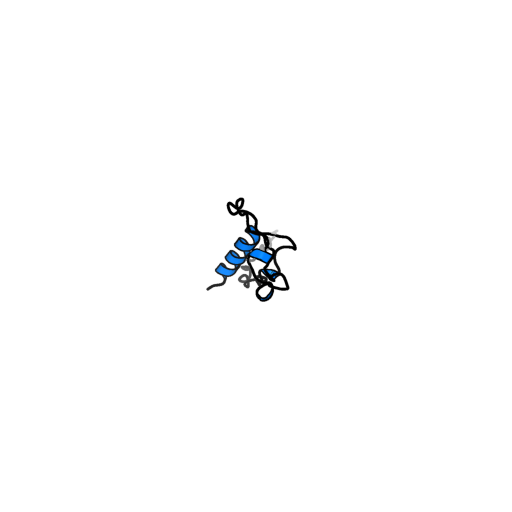 82 ? -6.254 0.055 16.264 1.00 92.94 82 LEU A CA 1
ATOM 606 C C . LEU A 1 82 ? -5.434 0.736 17.365 1.00 92.94 82 LEU A C 1
ATOM 608 O O . LEU A 1 82 ? -5.258 0.139 18.422 1.00 92.94 82 LEU A O 1
ATOM 612 N N . SER A 1 83 ? -4.986 1.982 17.177 1.00 93.00 83 SER A N 1
ATOM 613 C CA . SER A 1 83 ? -4.173 2.684 18.184 1.00 93.00 83 SER A CA 1
ATOM 614 C C . SER A 1 83 ? -4.908 2.864 19.518 1.00 93.00 83 SER A C 1
ATOM 616 O O . SER A 1 83 ? -4.320 2.642 20.574 1.00 93.00 83 SER A O 1
ATOM 618 N N . HIS A 1 84 ? -6.222 3.122 19.491 1.00 90.00 84 HIS A N 1
ATOM 619 C CA . HIS A 1 84 ? -7.098 3.142 20.674 1.00 90.00 84 HIS A CA 1
ATOM 620 C C . HIS A 1 8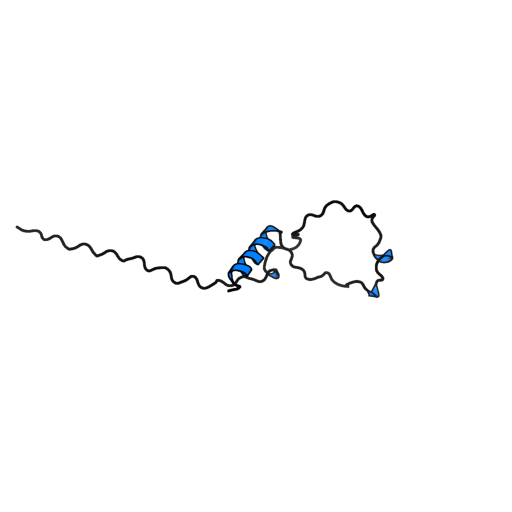4 ? -7.270 1.774 21.367 1.00 90.00 84 HIS A C 1
ATOM 622 O O . HIS A 1 84 ? -8.132 1.619 22.233 1.00 90.00 84 HIS A O 1
ATOM 628 N N . ARG A 1 85 ? -6.523 0.741 20.974 1.00 87.31 85 ARG A N 1
ATOM 629 C CA . ARG A 1 85 ? -6.510 -0.567 21.642 1.00 87.31 85 ARG A CA 1
ATOM 630 C C . ARG A 1 85 ? -5.169 -0.915 22.260 1.00 87.31 85 ARG A C 1
ATOM 632 O O . ARG A 1 85 ? -5.134 -1.897 22.987 1.00 87.31 85 ARG A O 1
ATOM 639 N N . ASN A 1 86 ? -4.119 -0.144 21.991 1.00 88.62 86 ASN A N 1
ATOM 640 C CA . ASN A 1 86 ? -2.747 -0.458 22.396 1.00 88.62 86 ASN A CA 1
ATOM 641 C C . ASN A 1 86 ? -2.453 -0.184 23.888 1.00 88.62 86 ASN A C 1
ATOM 643 O O . ASN A 1 86 ? -1.322 0.139 24.230 1.00 88.62 86 ASN A O 1
ATOM 647 N N . TYR A 1 87 ? -3.445 -0.293 24.772 1.00 72.19 87 TYR A N 1
ATOM 648 C CA . TYR A 1 87 ? -3.323 -0.029 26.208 1.00 72.19 87 TYR A CA 1
ATOM 649 C C . TYR A 1 87 ? -3.958 -1.141 27.037 1.00 72.19 87 TYR A C 1
ATOM 651 O O . TYR A 1 87 ? -5.000 -1.692 26.591 1.00 72.19 87 TYR A O 1
#

Organism: NCBI:txid2569760

Solvent-accessible surface area (backbone atoms only — not comparable to full-atom values): 6255 Å² total; per-residue (Å²): 137,88,82,85,79,81,84,78,84,76,83,80,73,81,76,74,76,73,81,79,70,83,71,86,80,77,59,71,74,81,41,68,46,93,93,37,65,49,76,86,79,77,85,78,90,68,81,90,72,63,60,78,82,76,50,59,73,95,77,54,77,95,60,83,80,96,66,66,29,28,38,50,68,55,51,52,54,50,54,55,60,50,59,81,57,80,119

Foldseek 3Di:
DDDDDDDDDDDDDPPDPDPPDLPDQDDLQVDDDPPADADDDDDDPDDDDDVVVPDPPVPDDPDDDSDRRHHVVSVVVSVVSVVVVPD

Sequence (87 aa):
MSATRPPSPAA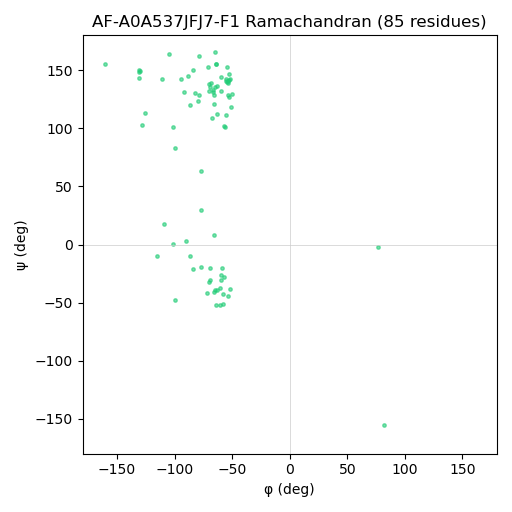ASPTSPPPLAKRPVPVIFERGAPGRVGYSLPPSDVPDAPMDAIIPSRHRRARPAALPEVSELDVVRHYTALSHRNY

Secondary structure (DSSP, 8-state):
---PPPPPPPP----PPPP---PPPPPGGGSS-TT-----PPPP-SPP--HHHHS-GGGS-SS--------HHHHHHHHHHHHTT--

pLDDT: mean 83.66, std 15.54, range [44.66, 96.88]

Radius of gyration: 29.26 Å; Cα contacts (8 Å, |Δi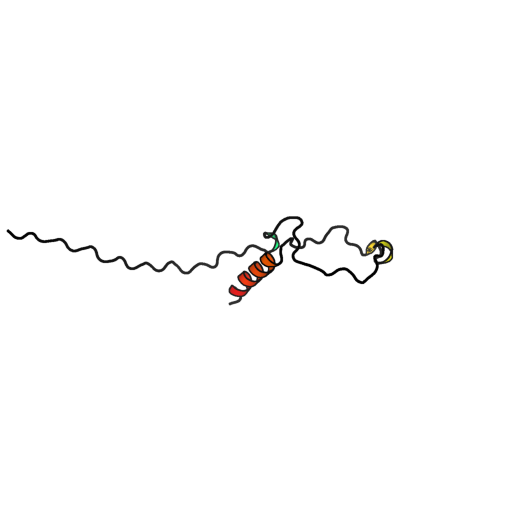|>4): 43; chains: 1; bounding box: 79×32×73 Å

Mean predicted aligned error: 12.31 Å